Protein AF-A0A7S1P7D4-F1 (afdb_monomer_lite)

Foldseek 3Di:
DDDDDDDDPPPPPPPPPPPDFDFPDPDADAQDKGKTKDFADKDFCPDPCHQVPNDWDWDWADDPPDPGTDTWTKGDCAPVPCVVVVHRIHGIIMTIDGDNDDDHD

Organism: NCBI:txid1169539

Secondary structure (DSSP, 8-state):
-----------------------SSS-PPTTPPEEEEEEEEEEETTSSS-HHHH---EEEE--TT-SS-EEEEEEE-TTTTHHHH---EEEEEEEEE--SS-S--

pLDDT: mean 75.34, std 18.33, range [31.25, 91.69]

InterPro domains:
  IPR013783 Immunoglobulin-like fold [G3DSA:2.60.40.10] (25-105)
  IPR032260 Domain of unknown function DUF5060 [PF16586] (28-105)

Sequence (105 aa):
KREKKKVREDDDKAEDPSSYVELPGERVMLWHKMTFDLTGPEVDEMDDENPFEAYRIDLKLTHKDLDKPLKVPCYFAADGDAAETSATGGDQWRCHFMPIKTGTW

Radius of gyration: 19.68 Å; chains: 1; bounding box: 40×66×40 Å

Structure (mmCIF, N/CA/C/O backbone):
data_AF-A0A7S1P7D4-F1
#
_entry.id   AF-A0A7S1P7D4-F1
#
loop_
_atom_site.group_PDB
_atom_site.id
_atom_site.type_symbol
_atom_site.label_atom_id
_atom_site.label_alt_id
_atom_site.label_comp_id
_atom_site.label_asym_id
_atom_site.label_entity_id
_atom_site.label_seq_id
_atom_site.pdbx_PDB_ins_code
_atom_site.Cartn_x
_atom_site.Cartn_y
_atom_site.Cartn_z
_atom_site.occupancy
_atom_site.B_iso_or_equiv
_atom_site.auth_seq_id
_atom_site.auth_comp_id
_atom_site.auth_asym_id
_atom_site.auth_atom_id
_atom_site.pdbx_PDB_model_num
ATOM 1 N N . LYS A 1 1 ? -23.941 -55.835 10.597 1.00 42.03 1 LYS A N 1
ATOM 2 C CA . LYS A 1 1 ? -22.716 -55.021 10.402 1.00 42.03 1 LYS A CA 1
ATOM 3 C C . LYS A 1 1 ? -23.085 -53.855 9.489 1.00 42.03 1 LYS A C 1
ATOM 5 O O . LYS A 1 1 ? -23.442 -54.108 8.353 1.00 42.03 1 LYS A O 1
ATOM 10 N N . ARG A 1 2 ? -23.150 -52.621 10.009 1.00 31.25 2 ARG A N 1
ATOM 11 C CA . ARG A 1 2 ? -23.413 -51.406 9.216 1.00 31.25 2 ARG A CA 1
ATOM 12 C C . ARG A 1 2 ? -22.070 -50.888 8.703 1.00 31.25 2 ARG A C 1
ATOM 14 O O . ARG A 1 2 ? -21.269 -50.420 9.507 1.00 31.25 2 ARG A O 1
ATOM 21 N N . GLU A 1 3 ? -21.822 -50.999 7.405 1.00 34.34 3 GLU A N 1
ATOM 22 C CA . GLU A 1 3 ? -20.698 -50.330 6.749 1.00 34.34 3 GLU A CA 1
ATOM 23 C C . GLU A 1 3 ? -21.023 -48.842 6.606 1.00 34.34 3 GLU A C 1
ATOM 25 O O . GLU A 1 3 ? -21.957 -48.446 5.909 1.00 34.34 3 GLU A O 1
ATOM 30 N N . LYS A 1 4 ? -20.277 -48.008 7.335 1.00 34.84 4 LYS A N 1
ATOM 31 C CA . LYS A 1 4 ? -20.292 -46.556 7.171 1.00 34.84 4 LYS A CA 1
ATOM 32 C C . LYS A 1 4 ? -19.484 -46.224 5.920 1.00 34.84 4 LYS A C 1
ATOM 34 O O . LYS A 1 4 ? -18.263 -46.359 5.915 1.00 34.84 4 LYS A O 1
ATOM 39 N N . LYS A 1 5 ? -20.177 -45.799 4.865 1.00 36.84 5 LYS A N 1
ATOM 40 C CA . LYS A 1 5 ? -19.574 -45.237 3.656 1.00 36.84 5 LYS A CA 1
ATOM 41 C C . LYS A 1 5 ? -18.917 -43.907 4.040 1.00 36.84 5 LYS A C 1
ATOM 43 O O . LYS A 1 5 ? -19.597 -42.972 4.454 1.00 36.84 5 LYS A O 1
ATOM 48 N N . LYS A 1 6 ? -17.586 -43.896 4.003 1.00 37.59 6 LYS A N 1
ATOM 49 C CA . LYS A 1 6 ? -16.712 -42.760 4.301 1.00 37.59 6 LYS A CA 1
ATOM 50 C C . LYS A 1 6 ? -16.973 -41.644 3.286 1.00 37.59 6 LYS A C 1
ATOM 52 O O . LYS A 1 6 ? -16.940 -41.888 2.082 1.00 37.59 6 LYS A O 1
ATOM 57 N N . VAL A 1 7 ? -17.267 -40.465 3.818 1.00 34.59 7 VAL A N 1
ATOM 58 C CA . VAL A 1 7 ? -17.401 -39.190 3.113 1.00 34.59 7 VAL A CA 1
ATOM 59 C C . VAL A 1 7 ? -16.092 -38.907 2.368 1.00 34.59 7 VAL A C 1
ATOM 61 O O . VAL A 1 7 ? -15.012 -39.051 2.943 1.00 34.59 7 VAL A O 1
ATOM 64 N N . ARG A 1 8 ? -16.191 -38.589 1.076 1.00 34.56 8 ARG A N 1
ATOM 65 C CA . ARG A 1 8 ? -15.157 -37.856 0.345 1.00 34.56 8 ARG A CA 1
ATOM 66 C C . ARG A 1 8 ? -15.699 -36.440 0.236 1.00 34.56 8 ARG A C 1
ATOM 68 O O . ARG A 1 8 ? -16.577 -36.183 -0.577 1.00 34.56 8 ARG A O 1
ATOM 75 N N . GLU A 1 9 ? -15.294 -35.614 1.190 1.00 39.47 9 GLU A N 1
ATOM 76 C CA . GLU A 1 9 ? -15.286 -34.168 1.029 1.00 39.47 9 GLU A CA 1
ATOM 77 C C . GLU A 1 9 ? -14.079 -33.902 0.135 1.00 39.47 9 GLU A C 1
ATOM 79 O O . GLU A 1 9 ? -12.930 -34.107 0.528 1.00 39.47 9 GLU A O 1
ATOM 84 N N . ASP A 1 10 ? -14.366 -33.611 -1.129 1.00 38.91 10 ASP A N 1
ATOM 85 C CA . ASP A 1 10 ? -13.434 -32.955 -2.029 1.00 38.91 10 ASP A CA 1
ATOM 86 C C . ASP A 1 10 ? -13.270 -31.518 -1.502 1.00 38.91 10 ASP A C 1
ATOM 88 O O . ASP A 1 10 ? -13.981 -30.598 -1.904 1.00 38.91 10 ASP A O 1
ATOM 92 N N . ASP A 1 11 ? -12.392 -31.368 -0.504 1.00 39.16 11 ASP A N 1
ATOM 93 C CA . ASP A 1 11 ? -11.856 -30.091 -0.036 1.00 39.16 11 ASP A CA 1
ATOM 94 C C . ASP A 1 11 ? -11.014 -29.489 -1.169 1.00 39.16 11 ASP A C 1
ATOM 96 O O . ASP A 1 11 ? -9.802 -29.705 -1.273 1.00 39.16 11 ASP A O 1
ATOM 100 N N . ASP A 1 12 ? -11.687 -28.742 -2.042 1.00 43.47 12 ASP A N 1
ATOM 101 C CA . ASP A 1 12 ? -11.087 -27.768 -2.947 1.00 43.47 12 ASP A CA 1
ATOM 102 C C . ASP A 1 12 ? -10.495 -26.642 -2.085 1.00 43.47 12 ASP A C 1
ATOM 104 O O . ASP A 1 12 ? -11.099 -25.599 -1.827 1.00 43.47 12 ASP A O 1
ATOM 108 N N . LYS A 1 13 ? -9.319 -26.921 -1.516 1.00 41.97 13 LYS A N 1
ATOM 109 C CA . LYS A 1 13 ? -8.520 -25.971 -0.752 1.00 41.97 13 LYS A CA 1
ATOM 110 C C . LYS A 1 13 ? -7.892 -24.993 -1.744 1.00 41.97 13 LYS A C 1
ATOM 112 O O . LYS A 1 13 ? -6.707 -25.086 -2.053 1.00 41.97 13 LYS A O 1
ATOM 117 N N . ALA A 1 14 ? -8.703 -24.071 -2.257 1.00 42.97 14 ALA A N 1
ATOM 118 C CA . ALA A 1 14 ? -8.204 -22.833 -2.824 1.00 42.97 14 ALA A CA 1
ATOM 119 C C . ALA A 1 14 ? -7.456 -22.117 -1.696 1.00 42.97 14 ALA A C 1
ATOM 121 O O . ALA A 1 14 ? -8.056 -21.618 -0.742 1.00 42.97 14 ALA A O 1
ATOM 122 N N . GLU A 1 15 ? -6.129 -22.163 -1.746 1.00 40.12 15 GLU A N 1
ATOM 123 C CA . GLU A 1 15 ? -5.287 -21.335 -0.899 1.00 40.12 15 GLU A CA 1
ATOM 124 C C . GLU A 1 15 ? -5.536 -19.890 -1.328 1.00 40.12 15 GLU A C 1
ATOM 126 O O . GLU A 1 15 ? -4.915 -19.397 -2.261 1.00 40.12 15 GLU A O 1
ATOM 131 N N . ASP A 1 16 ? -6.520 -19.242 -0.699 1.00 48.06 16 ASP A N 1
ATOM 132 C CA . ASP A 1 16 ? -6.656 -17.790 -0.702 1.00 48.06 16 ASP A CA 1
ATOM 133 C C . ASP A 1 16 ? -5.270 -17.261 -0.300 1.00 48.06 16 ASP A C 1
ATOM 135 O O . ASP A 1 16 ? -4.841 -17.539 0.830 1.00 48.06 16 ASP A O 1
ATOM 139 N N . PRO A 1 17 ? -4.524 -16.545 -1.164 1.00 43.66 17 PRO A N 1
ATOM 140 C CA . PRO A 1 17 ? -3.299 -15.884 -0.749 1.00 43.66 17 PRO A CA 1
ATOM 141 C C . PRO A 1 17 ? -3.700 -14.660 0.079 1.00 43.66 17 PRO A C 1
ATOM 143 O O . PRO A 1 17 ? -3.491 -13.511 -0.292 1.00 43.66 17 PRO A O 1
ATOM 146 N N . SER A 1 18 ? -4.339 -14.908 1.220 1.00 50.97 18 SER A N 1
ATOM 147 C CA . SER A 1 18 ? -4.595 -13.933 2.260 1.00 50.97 18 SER A CA 1
ATOM 148 C C . SER A 1 18 ? -3.273 -13.712 2.986 1.00 50.97 18 SER A C 1
ATOM 150 O O . SER A 1 18 ? -3.075 -14.168 4.114 1.00 50.97 18 SER A O 1
ATOM 152 N N . SER A 1 19 ? -2.344 -13.033 2.313 1.00 58.06 19 SER A N 1
ATOM 153 C CA . SER A 1 19 ? -1.173 -12.441 2.944 1.00 58.06 19 SER A CA 1
ATOM 154 C C . SER A 1 19 ? -1.674 -11.481 4.023 1.00 58.06 19 SER A C 1
ATOM 156 O O . SER A 1 19 ? -2.240 -10.429 3.720 1.00 58.06 19 SER A O 1
ATOM 158 N N . TYR A 1 20 ? -1.540 -11.875 5.288 1.00 54.00 20 TYR A N 1
ATOM 159 C CA . TYR A 1 20 ? -1.796 -10.984 6.412 1.00 54.00 20 TYR A CA 1
ATOM 160 C C . TYR A 1 20 ? -0.687 -9.934 6.456 1.00 54.00 20 TYR A C 1
ATOM 162 O O . TYR A 1 20 ? 0.493 -10.273 6.437 1.00 54.00 20 TYR A O 1
ATOM 170 N N . VAL A 1 21 ? -1.079 -8.666 6.501 1.00 59.53 21 V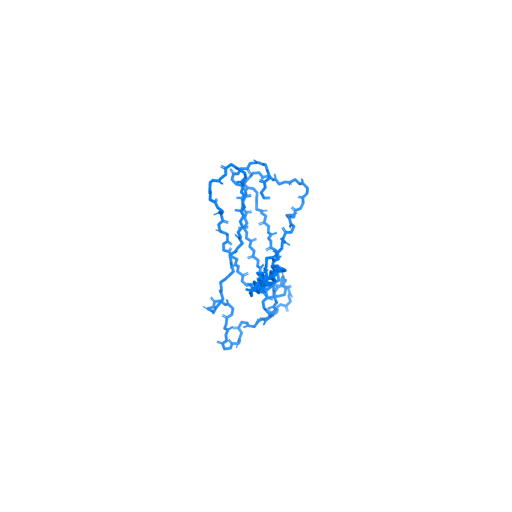AL A N 1
ATOM 171 C CA . VAL A 1 21 ? -0.162 -7.524 6.495 1.00 59.53 21 VAL A CA 1
ATOM 172 C C . VAL A 1 21 ? -0.135 -6.955 7.900 1.00 59.53 21 VAL A C 1
ATOM 174 O O . VAL A 1 21 ? -1.181 -6.585 8.437 1.00 59.53 21 VAL A O 1
ATOM 177 N N . GLU A 1 22 ? 1.043 -6.906 8.514 1.00 61.16 22 GLU A N 1
ATOM 178 C CA . GLU A 1 22 ? 1.189 -6.290 9.829 1.00 61.16 22 GLU A CA 1
ATOM 179 C C . GLU A 1 22 ? 1.047 -4.767 9.716 1.00 61.16 22 GLU A C 1
ATOM 181 O O . GLU A 1 22 ? 1.607 -4.129 8.822 1.00 61.16 22 GLU A O 1
ATOM 186 N N . LEU A 1 23 ? 0.268 -4.171 10.623 1.00 63.88 23 LEU A N 1
ATOM 187 C CA . LEU A 1 23 ? 0.107 -2.721 10.666 1.00 63.88 23 LEU A CA 1
ATOM 188 C C . LEU A 1 23 ? 1.440 -2.069 11.077 1.00 63.88 23 LEU A C 1
ATOM 190 O O . LEU A 1 23 ? 2.023 -2.478 12.085 1.00 63.88 23 LEU A O 1
ATOM 194 N N . PRO A 1 24 ? 1.932 -1.046 10.352 1.00 56.56 24 PRO A N 1
ATOM 195 C CA . PRO A 1 24 ? 3.175 -0.378 10.706 1.00 56.56 24 PRO A CA 1
ATOM 196 C C . PRO A 1 24 ? 3.005 0.392 12.024 1.00 56.56 24 PRO A C 1
ATOM 198 O O . PRO A 1 24 ? 2.423 1.476 12.070 1.00 56.56 24 PRO A O 1
ATOM 201 N N . GLY A 1 25 ? 3.553 -0.172 13.102 1.00 56.75 25 GLY A N 1
ATOM 202 C CA . GLY A 1 25 ? 3.697 0.472 14.406 1.00 56.75 25 GLY A CA 1
ATOM 203 C C . GLY A 1 25 ? 2.647 0.087 15.454 1.00 56.75 25 GLY A C 1
ATOM 204 O O . GLY A 1 25 ? 1.494 -0.210 15.169 1.00 56.75 25 GLY A O 1
ATOM 205 N N . GLU A 1 26 ? 3.058 0.154 16.723 1.00 59.81 26 GLU A N 1
ATOM 206 C CA . GLU A 1 26 ? 2.244 -0.226 17.890 1.00 59.81 26 GLU A CA 1
ATOM 207 C C . GLU A 1 26 ? 1.098 0.769 18.184 1.00 59.81 26 GLU A C 1
ATOM 209 O O . GLU A 1 26 ? 0.200 0.489 18.980 1.00 59.81 26 GLU A O 1
ATOM 214 N N . ARG A 1 27 ? 1.118 1.966 17.571 1.00 63.94 27 ARG A N 1
ATOM 215 C 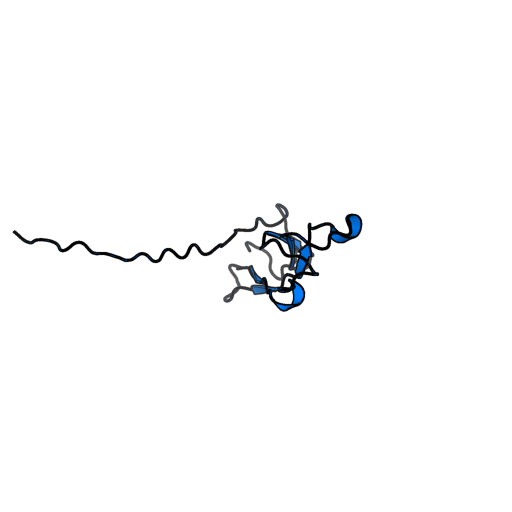CA . ARG A 1 27 ? 0.141 3.041 17.815 1.00 63.94 27 ARG A CA 1
ATOM 216 C C . ARG A 1 27 ? -0.200 3.788 16.537 1.00 63.94 27 ARG A C 1
ATOM 218 O O . ARG A 1 27 ? 0.606 4.556 16.020 1.00 63.94 27 ARG A O 1
ATOM 225 N N . VAL A 1 28 ? -1.440 3.630 16.099 1.00 71.19 28 VAL A N 1
ATOM 226 C CA . VAL A 1 28 ? -1.978 4.334 14.940 1.00 71.19 28 VAL A CA 1
ATOM 227 C C . VAL A 1 28 ? -2.822 5.527 15.389 1.00 71.19 28 VAL A C 1
ATOM 229 O O . VAL A 1 28 ? -3.663 5.401 16.280 1.00 71.19 28 VAL A O 1
ATOM 232 N N . MET A 1 29 ? -2.610 6.693 14.777 1.00 77.75 29 MET A N 1
ATOM 233 C CA . MET A 1 29 ? -3.401 7.898 15.040 1.00 77.75 29 MET A CA 1
ATOM 234 C C . MET A 1 29 ? -4.524 8.050 14.012 1.00 77.75 29 MET A C 1
ATOM 236 O O . MET A 1 29 ? -4.325 7.814 12.821 1.00 77.75 29 MET A O 1
ATOM 240 N N . LEU A 1 30 ? -5.695 8.495 14.473 1.00 84.62 30 LEU A N 1
ATOM 241 C CA . LEU A 1 30 ? -6.804 8.885 13.600 1.00 84.62 30 LEU A CA 1
ATOM 242 C C . LEU A 1 30 ? -6.344 9.906 12.562 1.00 84.62 30 LEU A C 1
ATOM 244 O O . LEU A 1 30 ? -5.691 10.877 12.930 1.00 84.62 30 LEU A O 1
ATOM 248 N N . TRP A 1 31 ? -6.741 9.722 11.302 1.00 85.31 31 TRP A N 1
ATOM 249 C CA . TRP A 1 31 ? -6.444 10.645 10.192 1.00 85.31 31 TRP A CA 1
ATOM 250 C C . TRP A 1 31 ? -4.965 10.759 9.796 1.00 85.31 31 TRP A C 1
ATOM 252 O O . TRP A 1 31 ? -4.629 11.563 8.929 1.00 85.31 31 TRP A O 1
ATOM 262 N N . HIS A 1 32 ? -4.076 9.952 10.377 1.00 85.19 32 HIS A N 1
ATOM 263 C CA . HIS A 1 32 ? -2.683 9.889 9.947 1.00 85.19 32 HIS A CA 1
ATOM 264 C C . HIS A 1 32 ? -2.507 8.871 8.821 1.00 85.19 32 HIS A C 1
ATOM 266 O O . HIS A 1 32 ? -3.106 7.796 8.834 1.00 85.19 32 HIS A O 1
ATOM 272 N N . LYS A 1 33 ? -1.666 9.220 7.841 1.00 87.06 33 LYS A N 1
ATOM 273 C CA . LYS A 1 33 ? -1.339 8.336 6.721 1.00 87.06 33 LYS A CA 1
ATOM 274 C C . LYS A 1 33 ? -0.541 7.138 7.226 1.00 87.06 33 LYS A C 1
ATOM 276 O O . LYS A 1 33 ? 0.553 7.310 7.754 1.00 87.06 33 LYS A O 1
ATOM 281 N N . MET A 1 34 ? -1.063 5.948 6.980 1.00 87.25 34 MET A N 1
ATOM 282 C CA . MET A 1 34 ? -0.309 4.705 7.003 1.00 87.25 34 MET A CA 1
ATOM 283 C C . MET A 1 34 ? 0.023 4.289 5.578 1.00 87.25 34 MET A C 1
ATOM 285 O O . MET A 1 34 ? -0.799 4.437 4.668 1.00 87.25 34 MET 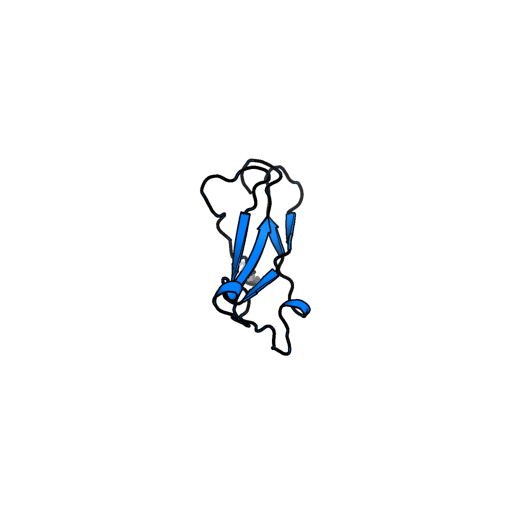A O 1
ATOM 289 N N . THR A 1 35 ? 1.229 3.767 5.406 1.00 88.56 35 THR A N 1
ATOM 290 C CA . THR A 1 35 ? 1.695 3.184 4.152 1.00 88.56 35 THR A CA 1
ATOM 291 C C . THR A 1 35 ? 1.852 1.691 4.362 1.00 88.56 35 THR A C 1
ATOM 293 O O . THR A 1 35 ? 2.489 1.279 5.325 1.00 88.56 35 THR A O 1
ATOM 296 N N . PHE A 1 36 ? 1.252 0.914 3.474 1.00 86.62 36 PHE A N 1
ATOM 297 C CA . PHE A 1 36 ? 1.381 -0.532 3.427 1.00 86.62 36 PHE A CA 1
ATOM 298 C C . PHE A 1 36 ? 2.102 -0.896 2.151 1.00 86.62 36 PHE A C 1
ATOM 300 O O . PHE A 1 36 ? 1.697 -0.425 1.092 1.00 86.62 36 PHE A O 1
ATOM 307 N N . ASP A 1 37 ? 3.126 -1.725 2.269 1.00 88.12 37 ASP A N 1
ATOM 308 C CA . ASP A 1 37 ? 3.802 -2.336 1.137 1.00 88.12 37 ASP A CA 1
ATOM 309 C C . ASP A 1 37 ? 3.386 -3.809 1.105 1.00 88.12 37 ASP A C 1
ATOM 311 O O . ASP A 1 37 ? 3.474 -4.520 2.108 1.00 88.12 37 ASP A O 1
ATOM 315 N N . LEU A 1 38 ? 2.821 -4.225 -0.023 1.00 86.12 38 LEU A N 1
ATOM 316 C CA . LEU A 1 38 ? 2.334 -5.571 -0.277 1.00 86.12 38 LEU A CA 1
ATOM 317 C C . LEU A 1 38 ? 3.204 -6.213 -1.344 1.00 86.12 38 LEU A C 1
ATOM 319 O O . LEU A 1 38 ? 3.494 -5.588 -2.361 1.00 86.12 38 LEU A O 1
ATOM 323 N N . THR A 1 39 ? 3.532 -7.482 -1.141 1.00 87.44 39 THR A N 1
ATOM 324 C CA . THR A 1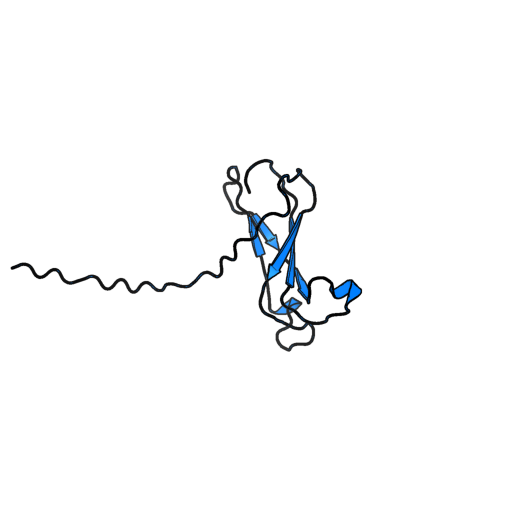 39 ? 4.174 -8.299 -2.166 1.00 87.44 39 THR A CA 1
ATOM 325 C C . THR A 1 39 ? 3.111 -8.880 -3.093 1.00 87.44 39 THR A C 1
ATOM 327 O O . THR A 1 39 ? 2.221 -9.609 -2.649 1.00 87.44 39 THR A O 1
ATOM 330 N N . GLY A 1 40 ? 3.189 -8.534 -4.373 1.00 84.25 40 GLY A N 1
ATOM 331 C CA . GLY A 1 40 ? 2.349 -9.056 -5.445 1.00 84.25 40 GLY A CA 1
ATOM 332 C C . GLY A 1 40 ? 3.164 -9.869 -6.456 1.00 84.25 40 GLY A C 1
ATOM 333 O O . GLY A 1 40 ? 4.274 -10.295 -6.147 1.00 84.25 40 GLY A O 1
ATOM 334 N N . PRO A 1 41 ? 2.621 -10.130 -7.656 1.00 84.00 41 PRO A N 1
ATOM 335 C CA . PRO A 1 41 ? 3.414 -10.695 -8.742 1.00 84.00 41 PRO A CA 1
ATOM 336 C C . PRO A 1 41 ? 4.526 -9.719 -9.151 1.00 84.00 41 PRO A C 1
ATOM 338 O O . PRO A 1 41 ? 4.313 -8.505 -9.137 1.00 84.00 41 PRO A O 1
ATOM 341 N N . GLU A 1 42 ? 5.686 -10.267 -9.513 1.00 86.19 42 GLU A N 1
ATOM 342 C CA . GLU A 1 42 ? 6.781 -9.503 -10.112 1.00 86.19 42 GLU A CA 1
ATOM 343 C C . GLU A 1 42 ? 6.393 -9.135 -11.545 1.00 86.19 42 GLU A C 1
ATOM 345 O O . GLU A 1 42 ? 6.112 -10.015 -12.360 1.00 86.19 42 GLU A O 1
ATOM 350 N N . VAL A 1 43 ? 6.314 -7.836 -11.817 1.00 87.06 43 VAL A N 1
ATOM 351 C CA . VAL A 1 43 ? 5.857 -7.271 -13.091 1.00 87.06 43 VAL A CA 1
ATOM 352 C C . VAL A 1 43 ? 6.678 -6.031 -13.423 1.00 87.06 43 VAL A C 1
ATOM 354 O O . VAL A 1 43 ? 7.180 -5.361 -12.519 1.00 87.06 43 VAL A O 1
ATOM 357 N N . ASP A 1 44 ? 6.811 -5.719 -14.709 1.00 84.75 44 ASP A N 1
ATOM 358 C CA . ASP A 1 44 ? 7.490 -4.515 -15.189 1.00 84.75 44 ASP A CA 1
ATOM 359 C C . ASP A 1 44 ? 6.505 -3.551 -15.864 1.00 84.75 44 ASP A C 1
ATOM 361 O O . ASP A 1 44 ? 5.553 -3.957 -16.532 1.00 84.75 44 ASP A O 1
ATOM 365 N N . GLU A 1 45 ? 6.732 -2.248 -15.712 1.00 84.62 45 GLU A N 1
ATOM 366 C CA . GLU A 1 45 ? 5.956 -1.199 -16.379 1.00 84.62 45 GLU A CA 1
ATOM 367 C C . GLU A 1 45 ? 6.027 -1.281 -17.915 1.00 84.62 45 GLU A C 1
ATOM 369 O O . GLU A 1 45 ? 5.195 -0.682 -18.598 1.00 84.62 45 GLU A O 1
ATOM 374 N N . MET A 1 46 ? 7.009 -2.000 -18.465 1.00 84.88 46 MET A N 1
ATOM 375 C CA . MET A 1 46 ? 7.219 -2.206 -19.899 1.00 84.88 46 MET A CA 1
ATOM 376 C C . MET A 1 46 ? 6.745 -3.577 -20.403 1.00 84.88 46 MET A C 1
ATOM 378 O O . MET A 1 46 ? 6.860 -3.837 -21.604 1.00 84.88 46 MET A O 1
ATOM 382 N N . ASP A 1 47 ? 6.225 -4.446 -19.531 1.00 84.88 47 ASP A N 1
ATOM 383 C CA . ASP A 1 47 ? 5.698 -5.750 -19.941 1.00 84.88 47 ASP A CA 1
ATOM 384 C C . ASP A 1 47 ? 4.366 -5.623 -20.699 1.00 84.88 47 ASP A C 1
ATOM 386 O O . ASP A 1 47 ? 3.590 -4.682 -20.508 1.00 84.88 47 ASP A O 1
ATOM 390 N N . ASP A 1 48 ? 4.073 -6.624 -21.541 1.00 83.44 48 ASP A N 1
ATOM 391 C CA . ASP A 1 48 ? 2.793 -6.733 -22.259 1.00 83.44 48 ASP A CA 1
ATOM 392 C C . ASP A 1 48 ? 1.594 -6.764 -21.284 1.00 83.44 48 ASP A C 1
ATOM 394 O O . ASP A 1 48 ? 0.523 -6.231 -21.582 1.00 83.44 48 ASP A O 1
ATOM 398 N N . GLU A 1 49 ? 1.776 -7.359 -20.100 1.00 83.44 49 GLU A N 1
ATOM 399 C CA . GLU A 1 49 ? 0.818 -7.323 -18.989 1.00 83.44 49 GLU A CA 1
ATOM 400 C C . GLU A 1 49 ? 1.189 -6.221 -17.990 1.00 83.44 49 GLU A C 1
ATOM 402 O O . GLU A 1 49 ? 1.662 -6.477 -16.884 1.00 83.44 49 GLU A O 1
ATOM 407 N N . ASN A 1 50 ? 0.950 -4.974 -18.394 1.00 81.56 50 ASN A N 1
ATOM 408 C CA . ASN A 1 50 ? 1.355 -3.806 -17.622 1.00 81.56 50 ASN A CA 1
ATOM 409 C C . ASN A 1 50 ? 0.668 -3.744 -16.231 1.00 81.56 50 ASN A C 1
ATOM 411 O O . ASN A 1 50 ? -0.570 -3.784 -16.163 1.00 81.56 50 ASN A O 1
ATOM 415 N N . PRO A 1 51 ? 1.413 -3.555 -15.120 1.00 83.81 51 PRO A N 1
ATOM 416 C CA . PRO A 1 51 ? 0.863 -3.445 -13.764 1.00 83.81 51 PRO A CA 1
ATOM 417 C C . PRO A 1 51 ? -0.223 -2.379 -13.594 1.00 83.81 51 PRO A C 1
ATOM 419 O O . PRO A 1 51 ? -1.135 -2.555 -12.786 1.00 83.81 51 PRO A O 1
ATOM 422 N N . PHE A 1 52 ? -0.143 -1.272 -14.334 1.00 83.62 52 PHE A N 1
ATOM 423 C CA . PHE A 1 52 ? -1.096 -0.166 -14.241 1.00 83.62 52 PHE A CA 1
ATOM 424 C C . PHE A 1 52 ? -2.416 -0.439 -14.967 1.00 83.62 52 PHE A C 1
ATOM 426 O O . PHE A 1 52 ? -3.426 0.193 -14.649 1.00 83.62 52 PHE A O 1
ATOM 433 N N . GLU A 1 53 ? -2.419 -1.356 -15.936 1.00 83.12 53 GLU A N 1
ATOM 434 C CA . GLU A 1 53 ? -3.579 -1.636 -16.789 1.00 83.12 53 GLU A CA 1
ATOM 435 C C . GLU A 1 53 ? -4.220 -2.992 -16.483 1.00 83.12 53 GLU A C 1
ATOM 437 O O . GLU A 1 53 ? -5.448 -3.108 -16.456 1.00 83.12 53 GLU A O 1
ATOM 442 N N . ALA A 1 54 ? -3.398 -4.014 -16.241 1.00 84.19 54 ALA A N 1
ATOM 443 C CA . ALA A 1 54 ? -3.838 -5.398 -16.109 1.00 84.19 54 ALA A CA 1
ATOM 444 C C . ALA A 1 54 ? -4.166 -5.796 -14.662 1.00 84.19 54 ALA A C 1
ATOM 446 O O . ALA A 1 54 ? -4.959 -6.715 -14.438 1.00 84.19 54 ALA A O 1
ATOM 447 N N . TYR A 1 55 ? -3.609 -5.095 -13.671 1.00 84.88 55 TYR A N 1
ATOM 448 C CA . TYR A 1 55 ? -3.679 -5.509 -12.273 1.00 84.88 55 TYR A CA 1
ATOM 449 C C . TYR A 1 55 ? -4.426 -4.509 -11.391 1.00 84.88 55 TYR A C 1
ATOM 451 O O . TYR A 1 55 ? -4.349 -3.290 -11.534 1.00 84.88 55 TYR A O 1
ATOM 459 N N . ARG A 1 56 ? -5.163 -5.055 -10.421 1.00 87.44 56 ARG A N 1
ATOM 460 C CA . ARG A 1 56 ? -5.814 -4.292 -9.357 1.00 87.44 56 ARG A CA 1
ATOM 461 C C . ARG A 1 56 ? -5.611 -5.006 -8.033 1.00 87.44 56 ARG A C 1
ATOM 463 O O . ARG A 1 56 ? -6.128 -6.104 -7.838 1.00 87.44 56 ARG A O 1
ATOM 470 N N . ILE A 1 57 ? -4.944 -4.335 -7.103 1.00 87.12 57 ILE A N 1
ATOM 471 C CA . ILE A 1 57 ? -4.800 -4.801 -5.725 1.00 87.12 57 ILE A CA 1
ATOM 472 C C . ILE A 1 57 ? -5.628 -3.902 -4.807 1.00 87.12 57 ILE A C 1
ATOM 474 O O . ILE A 1 57 ? -5.508 -2.677 -4.829 1.00 87.12 57 ILE A O 1
ATOM 478 N N . ASP A 1 58 ? -6.493 -4.525 -4.005 1.00 90.31 58 ASP A N 1
ATOM 479 C CA . ASP A 1 58 ? -7.284 -3.857 -2.973 1.00 90.31 58 ASP A CA 1
ATOM 480 C C . ASP A 1 58 ? -6.910 -4.437 -1.599 1.00 90.31 58 ASP A C 1
ATOM 482 O O . ASP A 1 58 ? -7.150 -5.618 -1.328 1.00 90.31 58 ASP A O 1
ATOM 486 N N . LEU A 1 59 ? -6.405 -3.596 -0.696 1.00 88.62 59 LEU A N 1
ATOM 487 C CA . LEU A 1 59 ? -6.221 -3.948 0.709 1.00 88.62 59 LEU A CA 1
ATOM 488 C C . LEU A 1 59 ? -7.581 -3.915 1.417 1.00 88.62 59 LEU A C 1
ATOM 490 O O . LEU A 1 59 ? -8.263 -2.886 1.450 1.00 88.62 59 LEU A O 1
ATOM 494 N N . LYS A 1 60 ? -7.990 -5.052 1.984 1.00 91.00 60 LYS A N 1
ATOM 495 C CA . LYS A 1 60 ? -9.233 -5.171 2.758 1.00 91.00 60 LYS A CA 1
ATOM 496 C C . LYS A 1 60 ? -8.935 -4.973 4.240 1.00 91.00 60 LYS A C 1
ATOM 498 O O . LYS A 1 60 ? -8.178 -5.740 4.818 1.00 91.00 60 LYS A O 1
ATOM 503 N N . LEU A 1 61 ? -9.576 -3.981 4.851 1.00 87.25 61 LEU A N 1
ATOM 504 C CA . LEU A 1 61 ? -9.439 -3.664 6.273 1.00 87.25 61 LEU A CA 1
ATOM 505 C C . LEU A 1 61 ? -10.776 -3.836 6.988 1.00 87.25 61 LEU A C 1
ATOM 507 O O . LEU A 1 61 ? -11.820 -3.404 6.487 1.00 87.25 61 LEU A O 1
ATOM 511 N N . THR A 1 62 ? -10.754 -4.440 8.172 1.00 88.25 62 THR A N 1
ATOM 512 C CA . THR A 1 62 ? -11.962 -4.757 8.942 1.00 88.25 62 THR A CA 1
ATOM 513 C C . THR A 1 62 ? -11.892 -4.134 10.320 1.00 88.25 62 THR A C 1
ATOM 515 O O . THR A 1 62 ? -11.068 -4.512 11.135 1.00 88.25 62 THR A O 1
ATOM 518 N N . HIS A 1 63 ? -12.814 -3.228 10.624 1.00 87.75 63 HIS A N 1
ATOM 519 C CA . HIS A 1 63 ? -12.928 -2.680 11.970 1.00 87.75 63 HIS A CA 1
ATOM 520 C C . HIS A 1 63 ? -14.108 -3.310 12.700 1.00 87.75 63 HIS A C 1
ATOM 522 O O . HIS A 1 63 ? -15.180 -3.460 12.118 1.00 87.75 63 HIS A O 1
ATOM 528 N N . LYS A 1 64 ? -13.956 -3.572 14.000 1.00 87.69 64 LYS A N 1
ATOM 529 C CA . LYS A 1 64 ? -15.035 -4.111 14.851 1.00 87.69 64 LYS A CA 1
ATOM 530 C C . LYS A 1 64 ? -16.336 -3.288 14.827 1.00 87.69 64 LYS A C 1
ATOM 532 O O . LYS A 1 64 ? -17.414 -3.844 14.986 1.00 87.69 64 LYS A O 1
ATOM 537 N N . ASP A 1 65 ? -16.224 -1.973 14.625 1.00 86.06 65 ASP A N 1
ATOM 538 C CA . ASP A 1 65 ? -17.357 -1.033 14.617 1.00 86.06 65 ASP A CA 1
ATOM 539 C C . ASP A 1 65 ? -17.818 -0.674 13.188 1.00 86.06 65 ASP A C 1
ATOM 541 O O . ASP A 1 65 ? -18.492 0.341 12.995 1.00 86.06 65 ASP A O 1
ATOM 545 N N . LEU A 1 66 ? -17.376 -1.419 12.170 1.00 85.56 66 LEU A N 1
ATOM 546 C CA . LEU A 1 66 ? -17.836 -1.274 10.790 1.00 85.56 66 LEU A CA 1
ATOM 547 C C . LEU A 1 66 ? -18.540 -2.555 10.346 1.00 85.56 66 LEU A C 1
ATOM 549 O O . LEU A 1 66 ? -17.950 -3.629 10.350 1.00 85.56 66 LEU A O 1
ATOM 553 N N . ASP A 1 67 ? -19.777 -2.425 9.868 1.00 85.25 67 ASP A N 1
ATOM 554 C CA . ASP A 1 67 ? -20.548 -3.557 9.336 1.00 85.25 67 ASP A CA 1
ATOM 555 C C . ASP A 1 67 ? -19.986 -4.114 8.016 1.00 85.25 67 ASP A C 1
ATOM 557 O O . ASP A 1 67 ? -20.376 -5.193 7.572 1.00 85.25 67 ASP A O 1
ATOM 561 N N . LYS A 1 68 ? -19.106 -3.364 7.338 1.00 87.50 68 LYS A N 1
ATOM 562 C CA . LYS A 1 68 ? -18.521 -3.744 6.047 1.00 87.50 68 LYS A CA 1
ATOM 563 C C . LYS A 1 68 ? -17.012 -3.495 6.023 1.00 87.50 68 LYS A C 1
ATOM 565 O O . LYS A 1 68 ? -16.573 -2.467 6.545 1.00 87.50 68 LYS A O 1
ATOM 570 N N . PRO A 1 69 ? -16.235 -4.376 5.364 1.00 88.25 69 PRO A N 1
ATOM 571 C CA . PRO A 1 69 ? -14.810 -4.157 5.165 1.00 88.25 69 PRO A CA 1
ATOM 572 C C . PRO A 1 69 ? -14.578 -2.931 4.282 1.00 88.25 69 PRO A C 1
ATOM 574 O O . PRO A 1 69 ? -15.278 -2.720 3.285 1.00 88.25 69 PRO A O 1
ATOM 577 N N . LEU A 1 70 ? -13.567 -2.145 4.634 1.00 89.44 70 LEU A N 1
ATOM 578 C CA . LEU A 1 70 ? -13.082 -1.060 3.799 1.00 89.44 70 LEU A CA 1
ATOM 579 C C . LEU A 1 70 ? -12.123 -1.632 2.754 1.00 89.44 70 LEU A C 1
ATOM 581 O O . LEU A 1 70 ? -11.256 -2.438 3.084 1.00 89.44 70 LEU A O 1
ATOM 585 N N . LYS A 1 71 ? -12.280 -1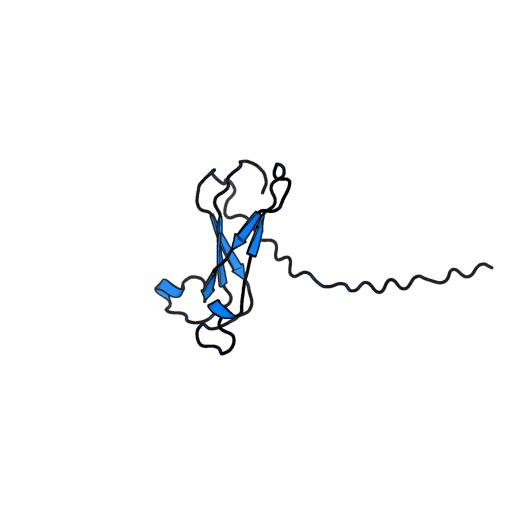.213 1.498 1.00 91.44 71 LYS A N 1
ATOM 586 C CA . LYS A 1 71 ? -11.350 -1.543 0.415 1.00 91.44 71 LYS A CA 1
ATOM 587 C C . LYS A 1 71 ? -10.496 -0.323 0.118 1.00 91.44 71 LYS A C 1
ATOM 589 O O . LYS A 1 71 ? -11.037 0.722 -0.242 1.00 91.44 71 LYS A O 1
ATOM 594 N N . VAL A 1 72 ? -9.191 -0.463 0.288 1.00 90.50 72 VAL A N 1
ATOM 595 C CA . VAL A 1 72 ? -8.208 0.577 0.001 1.00 90.50 72 VAL A CA 1
ATOM 596 C C . VAL A 1 72 ? -7.478 0.180 -1.281 1.00 90.50 72 VAL A C 1
ATOM 598 O O . VAL A 1 72 ? -6.816 -0.857 -1.279 1.00 90.50 72 VAL A O 1
ATOM 601 N N . PRO A 1 73 ? -7.606 0.952 -2.373 1.00 91.50 73 PRO A N 1
ATOM 602 C CA . PRO A 1 73 ? -6.883 0.657 -3.601 1.00 91.50 73 PRO A CA 1
ATOM 603 C C . PRO A 1 73 ? -5.381 0.876 -3.395 1.00 91.50 73 PRO A C 1
ATOM 605 O O . PRO A 1 73 ? -4.965 1.845 -2.752 1.00 91.50 73 PRO A O 1
ATOM 608 N N . CYS A 1 74 ? -4.587 -0.025 -3.955 1.00 91.06 74 CYS A N 1
ATOM 609 C CA . CYS A 1 74 ? -3.131 0.027 -3.952 1.00 91.06 74 CYS A CA 1
ATOM 610 C C . CYS A 1 74 ? -2.616 0.354 -5.359 1.00 91.06 74 CYS A C 1
ATOM 612 O O . CYS A 1 74 ? -3.315 0.118 -6.346 1.00 91.06 74 CYS A O 1
ATOM 614 N N . TYR A 1 75 ? -1.403 0.896 -5.448 1.00 89.31 75 TYR A N 1
ATOM 615 C CA . TYR A 1 75 ? -0.722 1.184 -6.710 1.00 89.31 75 TYR A CA 1
ATOM 616 C C . TYR A 1 75 ? 0.606 0.434 -6.795 1.00 89.31 75 TYR A C 1
ATOM 618 O O . TYR A 1 75 ? 1.209 0.114 -5.771 1.00 89.31 75 TYR A O 1
ATOM 626 N N . PHE A 1 76 ? 1.044 0.148 -8.018 1.00 89.12 76 PHE A N 1
ATOM 627 C CA . PHE A 1 76 ? 2.330 -0.489 -8.271 1.00 89.12 76 PHE A CA 1
ATOM 628 C C . PHE A 1 76 ? 3.481 0.446 -7.884 1.00 89.12 76 PHE A C 1
ATOM 630 O O . PHE A 1 76 ? 3.452 1.631 -8.217 1.00 89.12 76 PHE A O 1
ATOM 637 N N . ALA A 1 77 ? 4.459 -0.074 -7.145 1.00 88.31 77 ALA A N 1
ATOM 638 C CA . ALA A 1 77 ? 5.600 0.675 -6.625 1.00 88.31 77 ALA A CA 1
ATOM 639 C C . ALA A 1 77 ? 6.953 0.057 -7.026 1.00 88.31 77 ALA A C 1
ATOM 641 O O . ALA A 1 77 ? 7.962 0.403 -6.411 1.00 88.31 77 ALA A O 1
ATOM 642 N N . ALA A 1 78 ? 6.974 -0.833 -8.027 1.00 87.56 78 ALA A N 1
ATOM 643 C CA . ALA A 1 78 ? 8.157 -1.560 -8.493 1.00 87.56 78 ALA A CA 1
ATOM 644 C C . ALA A 1 78 ? 8.917 -2.255 -7.352 1.00 87.56 78 ALA A C 1
ATOM 646 O O . ALA A 1 78 ? 8.418 -3.231 -6.797 1.00 87.56 78 ALA A O 1
ATOM 647 N N . ASP A 1 79 ? 10.096 -1.762 -6.978 1.00 84.00 79 ASP A N 1
ATOM 648 C CA . ASP A 1 79 ? 10.938 -2.288 -5.894 1.00 84.00 79 ASP A CA 1
ATOM 649 C C . ASP A 1 79 ? 10.682 -1.615 -4.527 1.00 84.00 79 ASP A C 1
ATOM 651 O O . ASP A 1 79 ? 11.346 -1.917 -3.536 1.00 84.00 79 ASP A O 1
ATOM 655 N N . GLY A 1 80 ? 9.710 -0.702 -4.452 1.00 78.94 80 GLY A N 1
ATOM 656 C CA . GLY A 1 80 ? 9.359 0.060 -3.253 1.00 78.94 80 GLY A CA 1
ATOM 657 C C . GLY A 1 80 ? 10.143 1.368 -3.078 1.00 78.94 80 GLY A C 1
ATOM 658 O O . GLY A 1 80 ? 9.720 2.200 -2.259 1.00 78.94 80 GLY A O 1
ATOM 659 N N . ASP A 1 81 ? 11.203 1.580 -3.868 1.00 77.88 81 ASP A N 1
ATOM 660 C CA . ASP A 1 81 ? 12.062 2.775 -3.879 1.00 77.88 81 ASP A CA 1
ATOM 661 C C . ASP A 1 81 ? 12.404 3.247 -5.307 1.00 77.88 81 ASP A C 1
ATOM 663 O O . ASP A 1 81 ? 13.461 3.823 -5.573 1.00 77.88 81 ASP A O 1
ATOM 667 N N . ALA A 1 82 ? 11.466 3.051 -6.237 1.00 69.38 82 ALA A N 1
ATOM 668 C CA . ALA A 1 82 ? 11.626 3.394 -7.651 1.00 69.38 82 ALA A CA 1
ATOM 669 C C . ALA A 1 82 ? 12.062 4.852 -7.890 1.00 69.38 82 ALA A C 1
ATOM 671 O O . ALA A 1 82 ? 12.687 5.166 -8.903 1.00 69.38 82 ALA A O 1
ATOM 672 N N . ALA A 1 83 ? 11.756 5.750 -6.946 1.00 68.50 83 ALA A N 1
ATOM 673 C CA . ALA A 1 83 ? 12.174 7.148 -6.981 1.00 68.50 83 ALA A CA 1
ATOM 674 C C . ALA A 1 83 ? 13.703 7.323 -6.919 1.00 68.50 83 ALA A C 1
ATOM 676 O O . ALA A 1 83 ? 14.229 8.223 -7.571 1.00 68.50 83 ALA A O 1
ATOM 677 N N . GLU A 1 84 ? 14.409 6.467 -6.178 1.00 76.56 84 GLU A N 1
ATOM 678 C CA . GLU A 1 84 ? 15.865 6.525 -6.012 1.00 76.56 84 GLU A CA 1
ATOM 679 C C . GLU A 1 84 ? 16.588 5.520 -6.920 1.00 76.56 84 GLU A C 1
ATOM 681 O O . GLU A 1 84 ? 17.705 5.777 -7.375 1.00 76.56 84 GLU A O 1
ATOM 686 N N . THR A 1 85 ? 15.954 4.386 -7.232 1.00 79.31 85 THR A N 1
ATOM 687 C CA . THR A 1 85 ? 16.567 3.304 -8.020 1.00 79.31 85 THR A CA 1
ATOM 688 C C . THR A 1 85 ? 16.275 3.396 -9.515 1.00 79.31 85 THR A C 1
ATOM 690 O O . THR A 1 85 ? 16.973 2.766 -10.310 1.00 79.31 85 THR A O 1
ATOM 693 N N . SER A 1 86 ? 15.278 4.194 -9.921 1.00 81.62 86 SER A N 1
ATOM 694 C CA . SER A 1 86 ? 14.725 4.175 -11.285 1.00 81.62 86 SER A CA 1
ATOM 695 C C . SER A 1 86 ? 14.300 2.767 -11.733 1.00 81.62 86 SER A C 1
ATOM 697 O O . SER A 1 86 ? 14.359 2.452 -12.924 1.00 81.62 86 SER A O 1
ATOM 699 N N . ALA A 1 87 ? 13.913 1.903 -10.785 1.00 82.00 87 ALA A N 1
ATOM 700 C CA . ALA A 1 87 ? 13.403 0.575 -11.085 1.00 82.00 87 ALA A CA 1
ATOM 701 C C . ALA A 1 87 ? 12.090 0.675 -11.868 1.00 82.00 87 ALA A C 1
ATOM 703 O O . ALA A 1 87 ? 11.190 1.430 -11.507 1.00 82.00 87 ALA A O 1
ATOM 704 N N . THR A 1 88 ? 12.011 -0.094 -12.951 1.00 81.94 88 THR A N 1
ATOM 705 C CA . THR A 1 88 ? 10.841 -0.193 -13.841 1.00 81.94 88 THR A CA 1
ATOM 706 C C . THR A 1 88 ? 10.018 -1.447 -13.574 1.00 81.94 88 THR A C 1
ATOM 708 O O . THR A 1 88 ? 8.889 -1.540 -14.035 1.00 81.94 88 THR A O 1
ATOM 711 N N . GLY A 1 89 ? 10.526 -2.369 -12.758 1.00 85.44 89 GLY A N 1
ATOM 712 C CA . GLY A 1 89 ? 9.830 -3.591 -12.397 1.00 85.44 89 GLY A CA 1
ATOM 713 C C . GLY A 1 89 ? 10.116 -4.017 -10.969 1.00 85.44 89 GLY A C 1
ATOM 714 O O . GLY A 1 89 ? 11.079 -3.572 -10.339 1.00 85.44 89 GLY A O 1
ATOM 715 N N . GLY A 1 90 ? 9.236 -4.866 -10.456 1.00 88.62 90 GLY A N 1
ATOM 716 C CA . GLY A 1 90 ? 9.326 -5.430 -9.120 1.00 88.62 90 GLY A CA 1
ATOM 717 C C . GLY A 1 90 ? 7.999 -6.011 -8.659 1.00 88.62 90 GLY A C 1
ATOM 718 O O . GLY A 1 90 ? 7.063 -6.182 -9.436 1.00 88.62 90 GLY A O 1
ATOM 719 N N . ASP A 1 91 ? 7.933 -6.343 -7.379 1.00 88.88 91 ASP A N 1
ATOM 720 C CA . ASP A 1 91 ? 6.818 -7.046 -6.756 1.00 88.88 91 ASP A CA 1
ATOM 721 C C . ASP A 1 91 ? 6.133 -6.217 -5.660 1.00 88.88 91 ASP A C 1
ATOM 723 O O . ASP A 1 91 ? 5.263 -6.728 -4.954 1.00 88.88 91 ASP A O 1
ATOM 727 N N . GLN A 1 92 ? 6.497 -4.941 -5.501 1.00 89.50 92 GLN A N 1
ATOM 728 C CA . GLN A 1 92 ? 5.990 -4.086 -4.434 1.00 89.50 92 GLN A CA 1
ATOM 729 C C . GLN A 1 92 ? 4.765 -3.288 -4.869 1.00 89.50 92 GLN A C 1
ATOM 731 O O . GLN A 1 92 ? 4.744 -2.592 -5.886 1.00 89.50 92 GLN A O 1
ATOM 736 N N . TRP A 1 93 ? 3.742 -3.326 -4.022 1.00 90.25 93 TRP A N 1
ATOM 737 C CA . TRP A 1 93 ? 2.481 -2.624 -4.208 1.00 90.25 93 TRP A CA 1
ATOM 738 C C . TRP A 1 93 ? 2.171 -1.791 -2.979 1.00 90.25 93 TRP A C 1
ATOM 740 O O . TRP A 1 93 ? 2.046 -2.309 -1.872 1.00 90.25 93 TRP A O 1
ATOM 750 N N . ARG A 1 94 ? 2.006 -0.486 -3.167 1.00 90.19 94 ARG A N 1
ATOM 751 C CA . ARG A 1 94 ? 1.862 0.465 -2.073 1.00 90.19 94 ARG A CA 1
ATOM 752 C C . ARG A 1 94 ? 0.415 0.903 -1.900 1.00 90.19 94 ARG A C 1
ATOM 754 O O . ARG A 1 94 ? -0.245 1.338 -2.842 1.00 90.19 94 ARG A O 1
ATOM 761 N N . CYS A 1 95 ? -0.080 0.848 -0.670 1.00 91.69 95 CYS A N 1
ATOM 762 C CA . CYS A 1 95 ? -1.416 1.308 -0.301 1.00 91.69 95 CYS A CA 1
ATOM 763 C C . CYS A 1 95 ? -1.319 2.413 0.751 1.00 91.69 95 CYS A C 1
ATOM 765 O O . CYS A 1 95 ? -0.523 2.339 1.690 1.00 91.69 95 CYS A O 1
ATOM 767 N N . HIS A 1 96 ? -2.174 3.427 0.634 1.00 90.62 96 HIS A N 1
ATOM 768 C CA . HIS A 1 96 ? -2.286 4.482 1.636 1.00 90.62 96 HIS A CA 1
ATOM 769 C C . HIS A 1 96 ? -3.643 4.429 2.314 1.00 90.62 96 HIS A C 1
ATOM 771 O O . HIS A 1 96 ? -4.681 4.584 1.675 1.00 90.62 96 HIS A O 1
ATOM 777 N N . PHE A 1 97 ? -3.628 4.251 3.630 1.00 89.38 97 PHE A N 1
ATOM 778 C CA . PHE A 1 97 ? -4.837 4.205 4.436 1.00 89.38 97 PHE A CA 1
ATOM 779 C C . PHE A 1 97 ? -4.747 5.205 5.586 1.00 89.38 97 PHE A C 1
ATOM 781 O O . PHE A 1 97 ? -3.704 5.366 6.214 1.00 89.38 97 PHE A O 1
ATOM 788 N N . MET A 1 98 ? -5.857 5.887 5.856 1.00 89.62 98 MET A N 1
ATOM 789 C CA . MET A 1 98 ? -6.011 6.786 6.994 1.00 89.62 98 MET A CA 1
ATOM 790 C C . MET A 1 98 ? -7.158 6.259 7.853 1.00 89.62 98 MET A C 1
ATOM 792 O O . MET A 1 98 ? -8.291 6.180 7.367 1.00 89.62 98 MET A O 1
ATOM 796 N N . PRO A 1 99 ? -6.905 5.889 9.117 1.00 87.25 99 PRO A N 1
ATOM 797 C CA . PRO A 1 99 ? -7.935 5.306 9.952 1.00 87.25 99 PRO A CA 1
ATOM 798 C C . PRO A 1 99 ? -8.955 6.375 10.335 1.00 87.25 99 PRO A C 1
ATOM 800 O O . PRO A 1 99 ? -8.620 7.440 10.855 1.00 87.25 99 PRO A O 1
ATOM 803 N N . ILE A 1 100 ? -10.222 6.049 10.093 1.00 86.81 100 ILE A N 1
ATOM 804 C CA . ILE A 1 100 ? -11.385 6.888 10.415 1.00 86.81 100 ILE A CA 1
ATOM 805 C C . ILE A 1 100 ? -11.968 6.584 11.807 1.00 86.81 100 ILE A C 1
ATOM 807 O O . ILE A 1 100 ? -12.858 7.288 12.282 1.00 86.81 100 ILE A O 1
ATOM 811 N N . LYS A 1 101 ? -11.501 5.507 12.453 1.00 84.69 101 LYS A N 1
ATOM 812 C CA . LYS A 1 101 ? -11.907 5.057 13.793 1.00 84.69 101 LYS A CA 1
ATOM 813 C C . LYS A 1 101 ? -10.688 4.599 14.590 1.00 84.69 101 LYS A C 1
ATOM 815 O O . LYS A 1 101 ? -9.720 4.107 14.016 1.00 84.69 101 LYS A O 1
ATOM 820 N N . THR A 1 102 ? -10.741 4.769 15.907 1.00 84.06 102 THR A N 1
ATOM 821 C CA . THR A 1 102 ? -9.770 4.185 16.838 1.00 84.06 102 THR A CA 1
ATOM 822 C C . THR A 1 102 ? -10.191 2.774 17.226 1.00 84.06 102 THR A C 1
ATOM 824 O O . THR A 1 102 ? -11.382 2.487 17.327 1.00 84.06 102 THR A 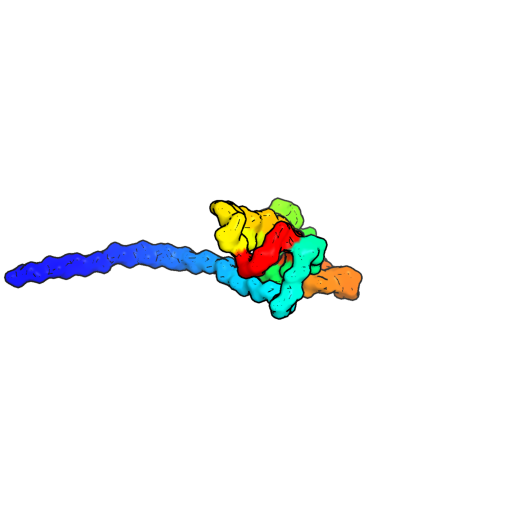O 1
ATOM 827 N N . GLY A 1 103 ? -9.215 1.920 17.523 1.00 83.00 103 GLY A N 1
ATOM 828 C CA . GLY A 1 103 ? -9.454 0.537 17.924 1.00 83.00 103 GLY A CA 1
ATOM 829 C C . GLY A 1 103 ? -8.700 -0.444 17.038 1.00 83.00 103 GLY A C 1
ATOM 830 O O . GLY A 1 103 ? -7.743 -0.069 16.363 1.00 83.00 103 GLY A O 1
ATOM 831 N N . THR A 1 104 ? -9.122 -1.704 17.085 1.00 81.25 104 THR A N 1
ATOM 832 C CA . THR A 1 104 ? -8.533 -2.790 16.300 1.00 81.25 104 THR A CA 1
ATOM 833 C C . THR A 1 104 ? -9.090 -2.769 14.883 1.00 81.25 104 THR A C 1
ATOM 835 O O . THR A 1 104 ? -10.310 -2.824 14.696 1.00 81.25 104 THR A O 1
ATOM 838 N N . TRP A 1 105 ? -8.169 -2.692 13.929 1.00 80.19 105 TRP A N 1
ATOM 839 C CA . TRP A 1 105 ? -8.380 -2.789 12.489 1.00 80.19 105 TRP A CA 1
ATOM 840 C C . TRP A 1 105 ? -7.758 -4.072 11.946 1.00 80.19 105 TRP A C 1
ATOM 842 O O . TRP A 1 105 ? -6.842 -4.585 12.629 1.00 80.19 105 TRP A O 1
#